Protein AF-A0A382VJ95-F1 (afdb_monomer_lite)

Foldseek 3Di:
DVVVVVVVVVVVVVVPPPPFDKDKDKDFFQADPVLVVVLCCCCVPPVVLLVVLCVVVLLWVDKDKDADPPPDPPDNGGIMMMIIGGDPVSVPDDPVNSVVSSVVRDPPVVCVCSVVSVCNRRPD

Structure (mmCIF, N/CA/C/O backbone):
data_AF-A0A382VJ95-F1
#
_entry.id   AF-A0A382VJ95-F1
#
loop_
_atom_site.group_PDB
_atom_site.id
_atom_site.type_symbol
_atom_site.label_atom_id
_atom_site.label_alt_id
_atom_site.label_comp_id
_atom_site.label_asym_id
_atom_site.label_entity_id
_atom_site.label_seq_id
_atom_site.pdbx_PDB_ins_code
_atom_site.Cartn_x
_atom_site.Cartn_y
_atom_site.Cartn_z
_atom_site.occupancy
_atom_site.B_iso_or_equiv
_atom_site.auth_seq_id
_atom_site.auth_comp_id
_atom_site.auth_asym_id
_atom_site.auth_atom_id
_atom_site.pdbx_PDB_model_num
ATOM 1 N N . MET A 1 1 ? -48.681 -18.853 25.154 1.00 56.62 1 MET A N 1
ATOM 2 C CA . MET A 1 1 ? -47.253 -18.577 25.443 1.00 56.62 1 MET A CA 1
ATOM 3 C C . MET A 1 1 ? -46.330 -18.875 24.261 1.00 56.62 1 MET A C 1
ATOM 5 O O . MET A 1 1 ? -45.426 -18.084 24.036 1.00 56.62 1 MET A O 1
ATOM 9 N N . LEU A 1 2 ? -46.587 -19.918 23.458 1.00 57.09 2 LEU A N 1
ATOM 10 C CA . LEU A 1 2 ? -45.792 -20.251 22.262 1.00 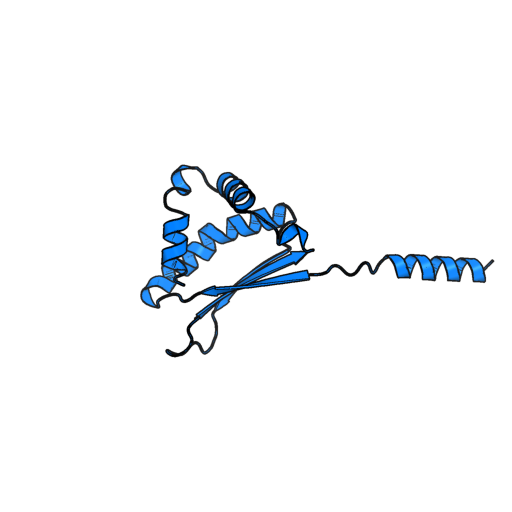57.09 2 LEU A CA 1
ATOM 11 C C . LEU A 1 2 ? -45.759 -19.131 21.193 1.00 57.09 2 LEU A C 1
ATOM 13 O O . LEU A 1 2 ? -44.695 -18.826 20.666 1.00 57.09 2 LEU A O 1
ATOM 17 N N . ASN A 1 3 ? -46.886 -18.449 20.942 1.00 58.31 3 ASN A N 1
ATOM 18 C CA . ASN A 1 3 ? -46.949 -17.356 19.957 1.00 58.31 3 ASN A CA 1
ATOM 19 C C . ASN A 1 3 ? -46.076 -16.144 20.315 1.00 58.31 3 ASN A C 1
ATOM 21 O O . ASN A 1 3 ? -45.496 -15.535 19.423 1.00 58.31 3 ASN A O 1
ATOM 25 N N . ASN A 1 4 ? -45.937 -15.809 21.601 1.00 63.47 4 ASN A N 1
ATOM 26 C CA . ASN A 1 4 ? -45.125 -14.660 22.012 1.00 63.47 4 ASN A CA 1
ATOM 27 C C . ASN A 1 4 ? -43.623 -14.958 21.871 1.00 63.47 4 ASN A C 1
ATOM 29 O O . ASN A 1 4 ? -42.851 -14.055 21.570 1.00 63.47 4 ASN A O 1
ATOM 33 N N . LEU A 1 5 ? -43.216 -16.223 22.030 1.00 60.66 5 LEU A N 1
ATOM 34 C CA . LEU A 1 5 ? -41.825 -16.656 21.872 1.00 60.66 5 LEU A CA 1
ATOM 35 C C . LEU A 1 5 ? -41.368 -16.587 20.404 1.00 60.66 5 LEU A C 1
ATOM 37 O O . LEU A 1 5 ? -40.252 -16.159 20.123 1.00 60.66 5 LEU A O 1
ATOM 41 N N . ILE A 1 6 ? -42.251 -16.950 19.467 1.00 66.56 6 ILE A N 1
ATOM 42 C CA . ILE A 1 6 ? -41.980 -16.889 18.021 1.00 66.56 6 ILE A CA 1
ATOM 43 C C . ILE A 1 6 ? -41.803 -15.435 17.559 1.00 66.56 6 ILE A C 1
ATOM 45 O O . ILE A 1 6 ? -40.880 -15.140 16.805 1.00 66.56 6 ILE A O 1
ATOM 49 N N . VAL A 1 7 ? -42.633 -14.512 18.053 1.00 63.28 7 VAL A N 1
ATOM 50 C CA . VAL A 1 7 ? -42.534 -13.081 17.711 1.00 63.28 7 VAL A CA 1
ATOM 51 C C . VAL A 1 7 ? -41.219 -12.471 18.213 1.00 63.28 7 VAL A C 1
ATOM 53 O O . VAL A 1 7 ? -40.582 -11.711 17.487 1.00 63.28 7 VAL A O 1
ATOM 56 N N . VAL A 1 8 ? -40.762 -12.850 19.413 1.00 64.69 8 VAL A N 1
ATOM 57 C CA . VAL A 1 8 ? -39.469 -12.398 19.959 1.00 64.69 8 VAL A CA 1
ATOM 58 C C . VAL A 1 8 ? -38.290 -12.966 19.158 1.00 64.69 8 VAL A C 1
ATOM 60 O O . VAL A 1 8 ? -37.360 -12.228 18.847 1.00 64.6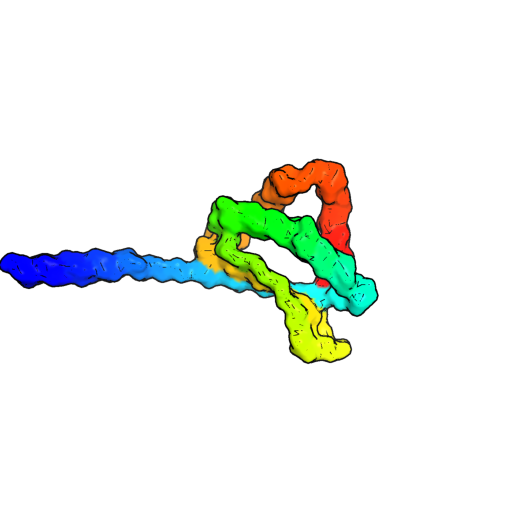9 8 VAL A O 1
ATOM 63 N N . LEU A 1 9 ? -38.342 -14.240 18.752 1.00 61.09 9 LEU A N 1
ATOM 64 C CA . LEU A 1 9 ? -37.301 -14.861 17.920 1.00 61.09 9 LEU A CA 1
ATOM 65 C C . LEU A 1 9 ? -37.174 -14.202 16.534 1.00 61.09 9 LEU A C 1
ATOM 67 O O . LEU A 1 9 ? -36.058 -13.977 16.070 1.00 61.09 9 LEU A O 1
ATOM 71 N N . ILE A 1 10 ? -38.293 -13.837 15.898 1.00 62.09 10 ILE A N 1
ATOM 72 C CA . ILE A 1 10 ? -38.300 -13.139 14.597 1.00 62.09 10 ILE A CA 1
ATOM 73 C C . ILE A 1 10 ? -37.750 -11.708 14.726 1.00 62.09 10 ILE A C 1
ATOM 75 O O . ILE A 1 10 ? -37.007 -11.245 13.856 1.00 62.09 10 ILE A O 1
ATOM 79 N N . ALA A 1 11 ? -38.066 -11.012 15.823 1.00 59.44 11 ALA A N 1
ATOM 80 C CA . ALA A 1 11 ? -37.558 -9.667 16.083 1.00 59.44 11 ALA A CA 1
ATOM 81 C C . ALA A 1 11 ? -36.036 -9.653 16.323 1.00 59.44 11 ALA A C 1
ATOM 83 O O . ALA A 1 11 ? -35.344 -8.810 15.758 1.00 59.44 11 ALA A O 1
ATOM 84 N N . VAL A 1 12 ? -35.495 -10.614 17.082 1.00 59.56 12 VAL A N 1
ATOM 85 C CA . VAL A 1 12 ? -34.042 -10.719 17.332 1.00 59.56 12 VAL A CA 1
ATOM 86 C C . VAL A 1 12 ? -33.272 -11.054 16.049 1.00 59.56 12 VAL A C 1
ATOM 88 O O . VAL A 1 12 ? -32.223 -10.466 15.804 1.00 59.56 12 VAL A O 1
ATOM 91 N N . PHE A 1 13 ? -33.819 -11.910 15.177 1.00 56.88 13 PHE A N 1
ATOM 92 C CA . PHE A 1 13 ? -33.203 -12.212 13.877 1.00 56.88 13 PHE A CA 1
ATOM 93 C C . PHE A 1 13 ? -33.172 -11.011 12.920 1.00 56.88 13 PHE A C 1
ATOM 95 O O . PHE A 1 13 ? -32.263 -10.898 12.100 1.00 56.88 13 PHE A O 1
ATOM 102 N N . SER A 1 14 ? -34.147 -10.106 13.028 1.00 55.28 14 SER A N 1
ATOM 103 C CA . SER A 1 14 ? -34.267 -8.942 12.142 1.00 55.28 14 SER A CA 1
ATOM 104 C C . SER A 1 14 ? -33.294 -7.808 12.503 1.00 55.28 14 SER A C 1
ATOM 106 O O . SER A 1 14 ? -32.945 -7.012 11.636 1.00 55.28 14 SER A O 1
ATOM 108 N N . PHE A 1 15 ? -32.802 -7.749 13.748 1.00 54.69 15 PHE A N 1
ATOM 109 C CA . PHE A 1 15 ? -31.801 -6.761 14.178 1.00 54.69 15 PHE A CA 1
ATOM 110 C C . PHE A 1 15 ? -30.357 -7.126 13.797 1.00 54.69 15 PHE A C 1
ATOM 112 O O . PHE A 1 15 ? -29.497 -6.249 13.773 1.00 54.69 15 PHE A O 1
ATOM 119 N N . SER A 1 16 ? -30.068 -8.391 13.473 1.00 54.59 16 SER A N 1
ATOM 120 C CA . SER A 1 16 ? -28.698 -8.845 13.177 1.00 54.59 16 SER A CA 1
ATOM 121 C C . SER A 1 16 ? -28.232 -8.600 11.737 1.00 54.59 16 SER A C 1
ATOM 123 O O . SER A 1 16 ? -27.076 -8.869 11.431 1.00 54.59 16 SER A O 1
ATOM 125 N N . PHE A 1 17 ? -29.078 -8.046 10.864 1.00 54.34 17 PHE A N 1
ATOM 126 C CA . PHE A 1 17 ? -28.683 -7.620 9.517 1.00 54.34 17 PHE A CA 1
ATOM 127 C C . PHE A 1 17 ? -28.596 -6.093 9.416 1.00 54.34 17 PHE A C 1
ATOM 129 O O . PHE A 1 17 ? -29.158 -5.481 8.508 1.00 54.34 17 PHE A O 1
ATOM 136 N N . ALA A 1 18 ? -27.863 -5.456 10.330 1.00 56.62 18 ALA A N 1
ATOM 137 C CA . ALA A 1 18 ? -27.235 -4.189 9.981 1.00 56.62 18 ALA A CA 1
ATOM 138 C C . ALA A 1 18 ? -26.231 -4.503 8.860 1.00 56.62 18 ALA A C 1
ATOM 140 O O . ALA A 1 18 ? -25.183 -5.092 9.107 1.00 56.62 18 ALA A O 1
ATOM 141 N N . GLN A 1 19 ? -26.608 -4.238 7.607 1.00 59.75 19 GLN A N 1
ATOM 142 C CA . GLN A 1 19 ? -25.758 -4.490 6.445 1.00 59.75 19 GLN A CA 1
ATOM 143 C C . GLN A 1 19 ? -24.460 -3.685 6.598 1.00 59.75 19 GLN A C 1
ATOM 145 O O . GLN A 1 19 ? -24.468 -2.473 6.377 1.00 59.75 19 GLN A O 1
ATOM 150 N N . SER A 1 20 ? -23.361 -4.348 6.974 1.00 63.03 20 SER A N 1
ATOM 151 C CA . SER A 1 20 ? -22.015 -3.796 6.793 1.00 63.03 20 SER A CA 1
ATOM 152 C C . SER A 1 20 ? -21.880 -3.418 5.317 1.00 63.03 20 SER A C 1
ATOM 154 O O . SER A 1 20 ? -22.170 -4.216 4.418 1.00 63.03 20 SER A O 1
ATOM 156 N N . ARG A 1 21 ? -21.552 -2.149 5.067 1.00 72.94 21 ARG A N 1
ATOM 157 C CA . ARG A 1 21 ? -21.336 -1.622 3.722 1.00 72.94 21 ARG A CA 1
ATOM 158 C C . ARG A 1 21 ? -19.838 -1.610 3.486 1.00 72.94 21 ARG A C 1
ATOM 160 O O . ARG A 1 21 ? -19.141 -0.742 4.004 1.00 72.94 21 ARG A O 1
ATOM 167 N N . ALA A 1 22 ? -19.374 -2.566 2.692 1.00 83.25 22 ALA A N 1
ATOM 168 C CA . ALA A 1 22 ? -18.002 -2.575 2.222 1.00 83.25 22 ALA A CA 1
ATOM 169 C C . ALA A 1 22 ? -17.811 -1.490 1.153 1.00 83.25 22 ALA A C 1
ATOM 171 O O . ALA A 1 22 ? -18.542 -1.449 0.159 1.00 83.25 22 ALA A O 1
ATOM 172 N N . PHE A 1 23 ? -16.814 -0.637 1.350 1.00 88.88 23 PHE A N 1
ATOM 173 C CA . PHE A 1 23 ? -16.328 0.308 0.351 1.00 88.88 23 PHE A CA 1
ATOM 174 C C . PHE A 1 23 ? -15.043 -0.241 -0.245 1.00 88.88 23 PHE A C 1
ATOM 176 O O . PHE A 1 23 ? -14.185 -0.737 0.478 1.00 88.88 23 PHE A O 1
ATOM 183 N N . VAL A 1 24 ? -14.923 -0.181 -1.569 1.00 91.00 24 VAL A N 1
ATOM 184 C CA . VAL A 1 24 ? -13.761 -0.713 -2.282 1.00 91.00 24 VAL A CA 1
ATOM 185 C C . VAL A 1 24 ? -13.165 0.390 -3.135 1.00 91.00 24 VAL A C 1
ATOM 187 O O . VAL A 1 24 ? -13.871 0.975 -3.960 1.00 91.00 24 VAL A O 1
ATOM 190 N N . THR A 1 25 ? -11.878 0.663 -2.946 1.00 90.62 25 THR A N 1
ATOM 191 C CA . THR A 1 25 ? -11.114 1.584 -3.790 1.00 90.62 25 THR A CA 1
ATOM 192 C C . THR A 1 25 ? -10.193 0.800 -4.713 1.00 90.62 25 THR A C 1
ATOM 194 O O . THR A 1 25 ? -9.671 -0.260 -4.358 1.00 90.62 25 THR A O 1
ATOM 197 N N . PHE A 1 26 ? -10.030 1.322 -5.927 1.00 91.12 26 PHE A N 1
ATOM 198 C CA . PHE A 1 26 ? -9.155 0.768 -6.951 1.00 91.12 26 PHE A CA 1
ATOM 199 C C . PHE A 1 26 ? -8.169 1.850 -7.369 1.00 91.12 26 PHE A C 1
ATOM 201 O O . PHE A 1 26 ? -8.576 2.815 -8.019 1.00 91.12 26 PHE A O 1
ATOM 208 N N . ASP A 1 27 ? -6.892 1.670 -7.042 1.00 89.69 27 ASP A N 1
ATOM 209 C CA . ASP A 1 27 ? -5.845 2.591 -7.482 1.00 89.69 27 ASP A CA 1
ATOM 210 C C . ASP A 1 27 ? -5.078 1.960 -8.636 1.00 89.69 27 ASP A C 1
ATOM 212 O O . ASP A 1 27 ? -4.428 0.922 -8.495 1.00 89.69 27 ASP A O 1
ATOM 216 N N . TYR A 1 28 ? -5.187 2.586 -9.803 1.00 89.50 28 TYR A N 1
ATOM 217 C CA . TYR A 1 28 ? -4.548 2.129 -11.029 1.00 89.50 28 TYR A CA 1
ATOM 218 C C . TYR A 1 28 ? -3.179 2.780 -11.196 1.00 89.50 28 TYR A C 1
ATOM 220 O O . TYR A 1 28 ? -3.013 3.975 -10.957 1.00 89.50 28 TYR A O 1
ATOM 228 N N . MET A 1 29 ? -2.203 1.989 -11.638 1.00 89.12 29 MET A N 1
ATOM 229 C CA . MET A 1 29 ? -0.810 2.417 -11.774 1.00 89.12 29 MET A CA 1
ATOM 230 C C . MET A 1 29 ? -0.258 2.043 -13.150 1.00 89.12 29 MET A C 1
ATOM 232 O O . MET A 1 29 ? -0.640 1.015 -13.727 1.00 89.12 29 MET A O 1
ATOM 236 N N . ASN A 1 30 ? 0.651 2.875 -13.666 1.00 88.25 30 ASN A N 1
ATOM 237 C CA . ASN A 1 30 ? 1.335 2.658 -14.938 1.00 88.25 30 ASN A CA 1
ATOM 238 C C . ASN A 1 30 ? 2.842 2.480 -14.730 1.00 88.25 30 ASN A C 1
ATOM 240 O O . ASN A 1 30 ? 3.657 3.391 -14.882 1.00 88.25 30 ASN A O 1
ATOM 244 N N . VAL A 1 31 ? 3.230 1.261 -14.379 1.00 87.38 31 VAL A N 1
ATOM 245 C CA . VAL A 1 31 ? 4.611 0.943 -14.025 1.00 87.38 31 VAL A CA 1
ATOM 246 C C . VAL A 1 31 ? 5.425 0.687 -15.290 1.00 87.38 31 VAL A C 1
ATOM 248 O O . VAL A 1 31 ? 5.151 -0.242 -16.050 1.00 87.38 31 VAL A O 1
ATOM 251 N N . LYS A 1 32 ? 6.480 1.468 -15.525 1.00 85.38 32 LYS A N 1
ATOM 252 C CA . LYS A 1 32 ? 7.374 1.235 -16.671 1.00 85.38 32 LYS A CA 1
ATOM 253 C C . LYS A 1 32 ? 7.998 -0.169 -16.582 1.00 85.38 32 LYS A C 1
ATOM 255 O O . LYS A 1 32 ? 8.439 -0.547 -15.498 1.00 85.38 32 LYS A O 1
ATOM 260 N N . PRO A 1 33 ? 8.141 -0.921 -17.694 1.00 83.81 33 PRO A N 1
ATOM 261 C CA . PRO A 1 33 ? 8.711 -2.274 -17.671 1.00 83.81 33 PRO A CA 1
ATOM 262 C C . PRO A 1 33 ? 10.079 -2.378 -16.980 1.00 83.81 33 PRO A C 1
ATOM 264 O O . PRO A 1 33 ? 10.337 -3.348 -16.274 1.00 83.81 33 PRO A O 1
ATOM 267 N N . ALA A 1 34 ? 10.930 -1.358 -17.133 1.00 85.25 34 ALA A N 1
ATOM 268 C CA . ALA A 1 34 ? 12.242 -1.290 -16.485 1.00 85.25 34 ALA A CA 1
ATOM 269 C C . ALA A 1 34 ? 12.168 -1.186 -14.947 1.00 85.25 34 ALA A C 1
ATOM 271 O O . ALA A 1 34 ? 13.100 -1.604 -14.267 1.00 85.25 34 ALA A O 1
ATOM 272 N N . ASN A 1 35 ? 11.053 -0.687 -14.404 1.00 86.88 35 ASN A N 1
ATOM 273 C CA . ASN A 1 35 ? 10.888 -0.365 -12.985 1.00 86.88 35 ASN A CA 1
ATOM 274 C C . ASN A 1 35 ? 10.013 -1.387 -12.241 1.00 86.88 35 ASN A C 1
ATOM 276 O O . ASN A 1 35 ? 9.799 -1.248 -11.041 1.00 86.88 35 ASN A O 1
ATOM 280 N N . VAL A 1 36 ? 9.519 -2.438 -12.910 1.00 88.06 36 VAL A N 1
ATOM 281 C CA . VAL A 1 36 ? 8.621 -3.439 -12.299 1.00 88.06 36 VAL A CA 1
ATOM 282 C C . VAL A 1 36 ? 9.227 -4.076 -11.047 1.00 88.06 36 VAL A C 1
ATOM 284 O O . VAL A 1 36 ? 8.532 -4.257 -10.050 1.00 88.06 36 VAL A O 1
ATOM 287 N N . GLY A 1 37 ? 10.522 -4.403 -11.071 1.00 89.56 37 GLY A N 1
ATOM 288 C CA . GLY A 1 37 ? 11.199 -4.995 -9.914 1.00 89.56 37 GLY A CA 1
ATOM 289 C C . GLY A 1 37 ? 11.242 -4.054 -8.708 1.00 89.56 37 GLY A C 1
ATOM 290 O O . GLY A 1 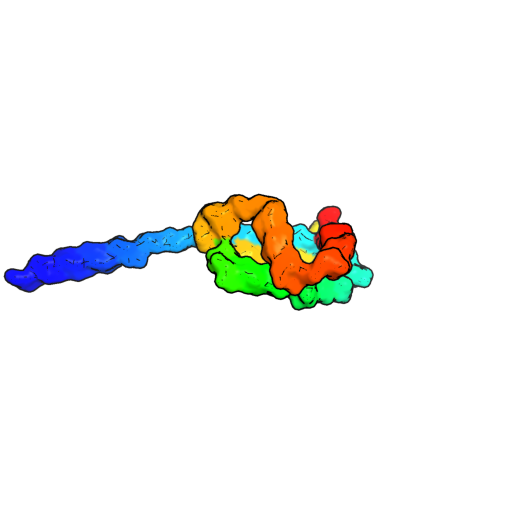37 ? 10.980 -4.480 -7.584 1.00 89.56 37 GLY A O 1
ATOM 291 N N . GLU A 1 38 ? 11.525 -2.773 -8.945 1.00 89.81 38 GLU A N 1
ATOM 292 C CA . GLU A 1 38 ? 11.537 -1.741 -7.908 1.00 89.81 38 GLU A CA 1
ATOM 293 C C . GLU A 1 38 ? 10.135 -1.500 -7.351 1.00 89.81 38 GLU A C 1
ATOM 295 O O . GLU A 1 38 ? 9.949 -1.512 -6.137 1.00 89.81 38 GLU A O 1
ATOM 300 N N . TYR A 1 39 ? 9.141 -1.391 -8.232 1.00 90.31 39 TYR A N 1
ATOM 301 C CA . TYR A 1 39 ? 7.742 -1.234 -7.864 1.00 90.31 39 TYR A CA 1
ATOM 302 C C . TYR A 1 39 ? 7.240 -2.381 -6.977 1.00 90.31 39 TYR A C 1
ATOM 304 O O . TYR A 1 39 ? 6.727 -2.144 -5.887 1.00 90.31 39 TYR A O 1
ATOM 312 N N . LEU A 1 40 ? 7.445 -3.640 -7.381 1.00 92.44 40 LEU A N 1
ATOM 313 C CA . LEU A 1 40 ? 7.012 -4.790 -6.579 1.00 92.44 40 LEU A CA 1
ATOM 314 C C . LEU A 1 40 ? 7.750 -4.876 -5.237 1.00 92.44 40 LEU A C 1
ATOM 316 O O . LEU A 1 40 ? 7.172 -5.303 -4.236 1.00 92.44 40 LEU A O 1
ATOM 320 N N . ASN A 1 41 ? 9.021 -4.470 -5.198 1.00 91.56 41 ASN A N 1
ATOM 321 C CA . AS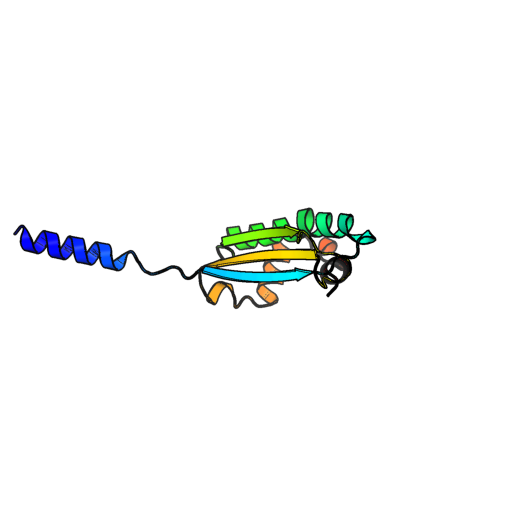N A 1 41 ? 9.790 -4.399 -3.961 1.00 91.56 41 ASN A CA 1
ATOM 322 C C . ASN A 1 41 ? 9.259 -3.293 -3.035 1.00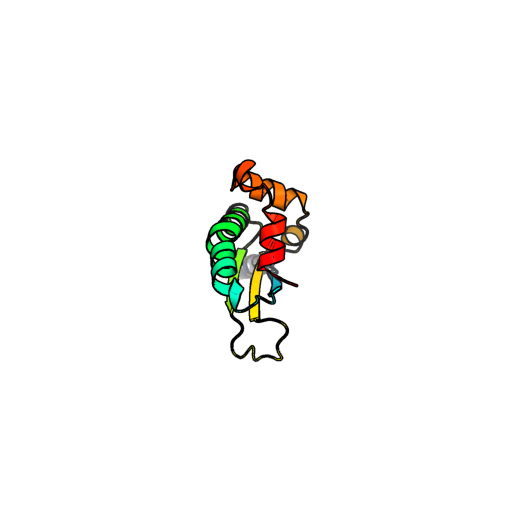 91.56 41 ASN A C 1
ATOM 324 O O . ASN A 1 41 ? 9.131 -3.526 -1.834 1.00 91.56 41 ASN A O 1
ATOM 328 N N . LEU A 1 42 ? 8.906 -2.129 -3.586 1.00 90.88 42 LEU A N 1
ATOM 329 C CA . LEU A 1 42 ? 8.277 -1.031 -2.859 1.00 90.88 42 LEU A CA 1
ATOM 330 C C . LEU A 1 42 ? 6.919 -1.468 -2.290 1.00 90.88 42 LEU A C 1
ATOM 332 O O . LEU A 1 42 ? 6.712 -1.403 -1.081 1.00 90.88 42 LEU A O 1
ATOM 336 N N . GLU A 1 43 ? 6.014 -1.986 -3.120 1.00 92.19 43 GLU A N 1
ATOM 337 C CA . GLU A 1 43 ? 4.694 -2.432 -2.660 1.00 92.19 43 GLU A CA 1
ATOM 338 C C . GLU A 1 43 ? 4.804 -3.557 -1.617 1.00 92.19 43 GLU A C 1
ATOM 340 O O . GLU A 1 43 ? 4.111 -3.565 -0.599 1.00 92.19 43 GLU A O 1
ATOM 345 N N . GLY A 1 44 ? 5.730 -4.496 -1.827 1.00 91.75 44 GLY A N 1
ATOM 346 C CA . GLY A 1 44 ? 5.906 -5.658 -0.961 1.00 91.75 44 GLY A CA 1
ATOM 347 C C . GLY A 1 44 ? 6.606 -5.378 0.371 1.00 91.75 44 GLY A C 1
ATOM 348 O O . GLY A 1 44 ? 6.242 -5.993 1.375 1.00 91.75 44 GLY A O 1
ATOM 349 N N . LYS A 1 45 ? 7.617 -4.501 0.399 1.00 90.12 45 LYS A N 1
ATOM 350 C CA . LYS A 1 45 ? 8.432 -4.242 1.603 1.00 90.12 45 LYS A CA 1
ATOM 351 C C . LYS A 1 45 ? 8.101 -2.938 2.309 1.00 90.12 45 LYS A C 1
ATOM 353 O O . LYS A 1 45 ? 8.390 -2.839 3.498 1.00 90.12 45 LYS A O 1
ATOM 358 N N . VAL A 1 46 ? 7.538 -1.968 1.591 1.00 89.69 46 VAL A N 1
ATOM 359 C CA . VAL A 1 46 ? 7.280 -0.620 2.105 1.00 89.69 46 VAL A CA 1
ATOM 360 C C . VAL A 1 46 ? 5.790 -0.398 2.355 1.00 89.69 46 VAL A C 1
ATOM 362 O O . VAL A 1 46 ? 5.391 -0.067 3.466 1.00 89.69 46 VAL A O 1
ATOM 365 N N . TRP A 1 47 ? 4.935 -0.646 1.364 1.00 91.31 47 TRP A N 1
ATOM 366 C CA . TRP A 1 47 ? 3.497 -0.384 1.518 1.00 91.31 47 TRP A CA 1
ATOM 367 C C . TRP A 1 47 ? 2.746 -1.492 2.249 1.00 91.31 47 TRP A C 1
ATOM 369 O O . TRP A 1 47 ? 1.880 -1.209 3.074 1.00 91.31 47 TRP A O 1
ATOM 379 N N . LYS A 1 48 ? 3.100 -2.761 2.029 1.00 93.31 48 LYS A N 1
ATOM 380 C CA . LYS A 1 48 ? 2.434 -3.881 2.707 1.00 93.31 48 LYS A CA 1
ATOM 381 C C . LYS A 1 48 ? 2.452 -3.776 4.246 1.00 93.31 48 LYS A C 1
ATOM 383 O O . LYS A 1 48 ? 1.411 -4.047 4.846 1.00 93.31 48 LYS A O 1
ATOM 388 N N . PRO A 1 49 ? 3.559 -3.399 4.922 1.00 93.19 49 PRO A N 1
ATOM 389 C CA . PRO A 1 49 ? 3.545 -3.176 6.371 1.00 93.19 49 PRO A CA 1
ATOM 390 C C . PRO A 1 49 ? 2.637 -2.020 6.808 1.00 93.19 49 PRO A C 1
ATOM 392 O O . PRO A 1 49 ? 1.966 -2.143 7.830 1.00 93.19 49 PRO A O 1
ATOM 395 N N . VAL A 1 50 ? 2.561 -0.946 6.016 1.00 92.12 50 VAL A N 1
ATOM 396 C CA . VAL A 1 50 ? 1.664 0.195 6.261 1.00 92.12 50 VAL A CA 1
ATOM 397 C C . VAL A 1 50 ? 0.202 -0.252 6.214 1.00 92.12 50 VAL A C 1
ATOM 399 O O . VAL A 1 50 ? -0.518 -0.062 7.191 1.00 92.12 50 VAL A O 1
ATOM 402 N N . HIS A 1 51 ? -0.219 -0.940 5.148 1.00 94.06 51 HIS A N 1
ATOM 403 C CA . HIS A 1 51 ? -1.580 -1.488 5.031 1.00 94.06 51 HIS A CA 1
ATOM 404 C C . HIS A 1 51 ? -1.906 -2.497 6.140 1.00 94.06 51 HIS A C 1
ATOM 406 O O . HIS A 1 51 ? -3.010 -2.511 6.680 1.00 94.06 51 HIS A O 1
ATOM 412 N N . LYS A 1 52 ? -0.924 -3.296 6.573 1.00 94.44 52 LYS A N 1
ATOM 413 C CA . LYS A 1 52 ? -1.108 -4.189 7.723 1.00 94.44 52 LYS A CA 1
ATOM 414 C C . LYS A 1 52 ? -1.407 -3.418 9.013 1.00 94.44 52 LYS A C 1
ATOM 416 O O . LYS A 1 52 ? -2.200 -3.884 9.823 1.00 94.44 52 LYS A O 1
ATOM 421 N N . GLU A 1 53 ? -0.804 -2.251 9.214 1.00 93.75 53 GLU A N 1
ATOM 422 C CA . GLU A 1 53 ? -1.112 -1.414 10.375 1.00 93.75 53 GLU A CA 1
ATOM 423 C C . GLU A 1 53 ? -2.488 -0.741 10.262 1.00 93.75 53 GLU A C 1
ATOM 425 O O . GLU A 1 53 ? -3.205 -0.677 11.261 1.00 93.75 53 GLU A O 1
ATOM 430 N N . PHE A 1 54 ? -2.915 -0.335 9.061 1.00 91.25 54 PHE A N 1
ATOM 431 C CA . PHE A 1 54 ? -4.305 0.081 8.822 1.00 91.25 54 PHE A CA 1
ATOM 432 C C . PHE A 1 54 ? -5.305 -1.026 9.197 1.00 91.25 54 PHE A C 1
ATOM 434 O O . PHE A 1 54 ? -6.318 -0.748 9.843 1.00 91.25 54 PHE A O 1
ATOM 441 N N . GLN A 1 55 ? -4.989 -2.280 8.863 1.00 93.19 55 GLN A N 1
ATOM 442 C CA . GLN A 1 55 ? -5.796 -3.449 9.225 1.00 93.19 55 GLN A CA 1
ATOM 443 C C . GLN A 1 55 ? -5.795 -3.722 10.730 1.00 93.19 55 GLN A C 1
ATOM 445 O O . GLN A 1 55 ? -6.850 -3.960 11.316 1.00 93.19 55 GLN A O 1
ATOM 450 N N . ASN A 1 56 ? -4.639 -3.618 11.393 1.00 93.12 56 ASN A N 1
ATOM 451 C CA . ASN A 1 56 ? -4.545 -3.767 12.849 1.00 93.12 56 ASN A CA 1
ATOM 452 C C . ASN A 1 56 ? -5.408 -2.741 13.602 1.00 93.12 56 ASN A C 1
ATOM 454 O O . ASN A 1 56 ? -5.883 -3.024 14.701 1.00 93.12 56 ASN A O 1
ATOM 458 N N . ARG A 1 57 ? -5.595 -1.549 13.024 1.00 89.62 57 ARG A N 1
ATOM 459 C CA . ARG A 1 57 ? -6.416 -0.464 13.578 1.00 89.62 57 ARG A CA 1
ATOM 460 C C . ARG A 1 57 ? -7.898 -0.564 13.202 1.00 89.62 57 ARG A C 1
ATOM 462 O O . ARG A 1 57 ? -8.678 0.269 13.648 1.00 89.62 57 ARG A O 1
ATOM 469 N N . GLY A 1 58 ? -8.288 -1.558 12.400 1.00 88.88 58 GLY A N 1
ATOM 470 C CA . GLY A 1 58 ? -9.665 -1.744 11.936 1.00 88.88 58 GLY A CA 1
ATOM 471 C C . GLY A 1 58 ? -10.128 -0.718 10.899 1.00 88.88 58 GLY A C 1
ATOM 472 O O . GLY A 1 58 ? -11.320 -0.639 10.625 1.00 88.88 58 GLY A O 1
ATOM 473 N N . ILE A 1 59 ? -9.206 0.064 10.328 1.00 89.12 59 ILE A N 1
ATOM 474 C CA . ILE A 1 59 ? -9.522 1.072 9.310 1.00 89.12 59 ILE A CA 1
ATOM 475 C C . ILE A 1 59 ? -9.725 0.372 7.965 1.00 89.12 59 ILE A C 1
ATOM 477 O O . ILE A 1 59 ? -10.742 0.552 7.305 1.00 89.12 59 ILE A O 1
ATOM 481 N N . GLU A 1 60 ? -8.770 -0.471 7.575 1.00 91.62 60 GLU A N 1
ATOM 482 C CA . GLU A 1 60 ? -8.818 -1.241 6.334 1.00 91.62 60 GLU A CA 1
ATOM 483 C C . GLU A 1 60 ? -9.144 -2.707 6.638 1.00 91.62 60 GLU A C 1
ATOM 485 O O . GLU A 1 60 ? -8.541 -3.326 7.506 1.00 91.62 60 GLU A O 1
ATOM 490 N N . VAL A 1 61 ? -1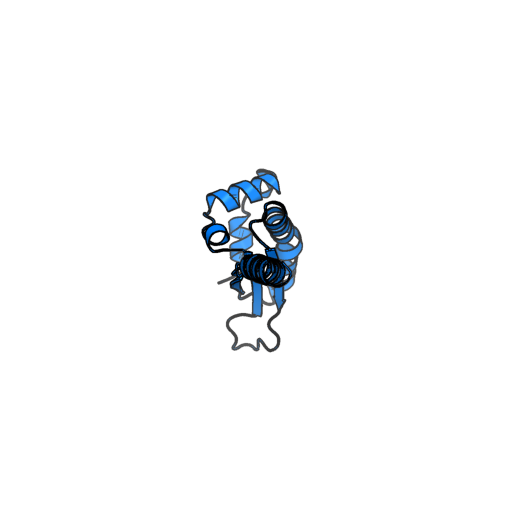0.085 -3.292 5.907 1.00 92.62 61 VAL A N 1
ATOM 491 C CA . VAL A 1 61 ? -10.428 -4.716 6.007 1.00 92.62 61 VAL A CA 1
ATOM 492 C C . VAL A 1 61 ? -9.393 -5.565 5.276 1.00 92.62 61 VAL A C 1
ATOM 494 O O . VAL A 1 61 ? -8.971 -6.611 5.767 1.00 92.62 61 VAL A O 1
ATOM 497 N N . SER A 1 62 ? -8.986 -5.132 4.083 1.00 93.69 62 SER A N 1
ATOM 498 C CA . SER A 1 62 ? -7.975 -5.831 3.294 1.00 93.69 62 SER A CA 1
ATOM 499 C C . SER A 1 62 ? -7.348 -4.935 2.238 1.00 93.69 62 SER A C 1
ATOM 501 O O . SER A 1 62 ? -8.039 -4.099 1.661 1.00 93.69 62 SER A O 1
ATOM 503 N N . TRP A 1 63 ? -6.095 -5.229 1.898 1.00 96.12 63 TRP A N 1
ATOM 504 C CA . TRP A 1 63 ? -5.390 -4.662 0.753 1.00 96.12 63 TRP A CA 1
ATOM 505 C C . TRP A 1 63 ? -4.773 -5.756 -0.111 1.00 96.12 63 TRP A C 1
ATOM 507 O O . TRP A 1 63 ? -4.272 -6.767 0.395 1.00 96.12 63 TRP A O 1
ATOM 517 N N . SER A 1 64 ? -4.814 -5.580 -1.428 1.00 95.56 64 SER A N 1
ATOM 518 C CA . SER A 1 64 ? -4.255 -6.526 -2.394 1.00 95.56 64 SER A CA 1
ATOM 519 C C . SER A 1 64 ? -3.690 -5.820 -3.618 1.00 95.56 64 SER A C 1
ATOM 521 O O . SER A 1 64 ? -4.268 -4.853 -4.101 1.00 95.56 64 SER A O 1
ATOM 523 N N . LEU A 1 65 ? -2.597 -6.358 -4.160 1.00 95.06 65 LEU A N 1
ATOM 524 C CA . LEU A 1 65 ? -1.969 -5.898 -5.396 1.00 95.06 65 LEU A CA 1
ATOM 525 C C . LEU A 1 65 ? -2.187 -6.921 -6.514 1.00 95.06 65 LEU A C 1
ATOM 527 O O . LEU A 1 65 ? -1.854 -8.098 -6.354 1.00 95.06 65 LEU A O 1
ATOM 531 N N . TYR A 1 66 ? -2.669 -6.460 -7.667 1.00 92.81 66 TYR A N 1
ATOM 532 C CA . TYR A 1 66 ? -2.884 -7.281 -8.855 1.00 92.81 66 TYR A CA 1
ATOM 533 C C . TYR A 1 66 ? -2.153 -6.718 -10.074 1.00 92.81 66 TYR A C 1
ATOM 535 O O . TYR A 1 66 ? -2.100 -5.511 -10.296 1.00 92.81 66 TYR A O 1
ATOM 543 N N . MET A 1 67 ? -1.630 -7.622 -10.904 1.00 89.94 67 MET A N 1
ATOM 544 C CA . MET A 1 67 ? -1.162 -7.307 -12.254 1.00 89.94 67 MET A CA 1
ATOM 545 C C . MET A 1 67 ? -2.329 -7.442 -13.235 1.00 89.94 67 MET A C 1
ATOM 547 O O . MET A 1 67 ? -3.008 -8.474 -13.260 1.00 89.94 67 MET A O 1
ATOM 551 N N . VAL A 1 68 ? -2.524 -6.440 -14.087 1.00 87.38 68 VAL A N 1
ATOM 552 C CA . VAL A 1 68 ? -3.553 -6.463 -15.130 1.00 87.38 68 VAL A CA 1
ATOM 553 C C . VAL A 1 68 ? -3.085 -7.360 -16.276 1.00 87.38 68 VAL A C 1
ATOM 555 O O . VAL A 1 68 ? -2.158 -7.043 -17.019 1.00 87.38 68 VAL A O 1
ATOM 558 N N . ARG A 1 69 ? -3.727 -8.521 -16.437 1.00 78.38 69 ARG A N 1
ATOM 559 C CA . ARG A 1 69 ? -3.456 -9.427 -17.563 1.00 78.38 69 ARG A CA 1
ATOM 560 C C . ARG A 1 69 ? -3.962 -8.796 -18.861 1.00 78.38 69 ARG A C 1
ATOM 562 O O . ARG A 1 69 ? -5.061 -8.257 -18.902 1.00 78.38 69 ARG A O 1
ATOM 569 N N . GLY A 1 70 ? -3.175 -8.895 -19.930 1.00 71.50 70 GLY A N 1
ATOM 570 C CA . GLY A 1 70 ? -3.549 -8.322 -21.226 1.00 71.50 70 GLY A CA 1
ATOM 571 C C . GLY A 1 70 ? -3.343 -6.810 -21.324 1.00 71.50 70 GLY A C 1
ATOM 572 O O . GLY A 1 70 ? -3.850 -6.201 -22.262 1.00 71.50 70 GLY A O 1
ATOM 573 N N . SER A 1 71 ? -2.575 -6.202 -20.408 1.00 60.59 71 SER A N 1
ATOM 574 C CA . SER A 1 71 ? -2.035 -4.855 -20.598 1.00 60.59 71 SER A CA 1
ATOM 575 C C . SER A 1 71 ? -1.024 -4.861 -21.756 1.00 60.59 71 SER A C 1
ATOM 577 O O . SER A 1 71 ? 0.188 -4.938 -21.559 1.00 60.59 71 SER A O 1
ATOM 579 N N . GLY A 1 72 ? -1.519 -4.878 -22.993 1.00 57.44 72 GLY A N 1
ATOM 580 C CA . GLY A 1 72 ? -0.701 -4.588 -24.167 1.00 57.44 72 GLY A CA 1
ATOM 581 C C . GLY A 1 72 ? -0.192 -3.143 -24.125 1.00 57.44 72 GLY A C 1
ATOM 582 O O . GLY A 1 72 ? -0.532 -2.375 -23.228 1.00 57.44 72 GLY A O 1
ATOM 583 N N . THR A 1 73 ? 0.566 -2.733 -25.140 1.00 57.50 73 THR A N 1
ATOM 584 C CA . THR A 1 73 ? 1.131 -1.372 -25.266 1.00 57.50 73 THR A CA 1
ATOM 585 C C . THR A 1 73 ? 0.097 -0.236 -25.326 1.00 57.50 73 THR A C 1
ATOM 587 O O . THR A 1 73 ? 0.488 0.926 -25.314 1.00 57.50 73 THR A O 1
ATOM 590 N N . GLN A 1 74 ? -1.202 -0.549 -25.399 1.00 56.19 74 GLN A N 1
ATOM 591 C CA . GLN A 1 74 ? -2.304 0.420 -25.430 1.00 56.19 74 GLN A CA 1
ATOM 592 C C . GLN A 1 74 ? -2.996 0.634 -24.077 1.00 56.19 74 GLN A C 1
ATOM 594 O O . GLN A 1 74 ? -3.734 1.604 -23.939 1.00 56.19 74 GLN A O 1
ATOM 599 N N . ASN A 1 75 ? -2.792 -0.238 -23.083 1.00 60.69 75 ASN A N 1
ATOM 600 C CA . ASN A 1 75 ? -3.408 -0.029 -21.774 1.00 60.69 75 ASN A CA 1
ATOM 601 C C . ASN A 1 75 ? -2.574 0.958 -20.964 1.00 60.69 75 ASN A C 1
ATOM 603 O O . ASN A 1 75 ? -1.393 0.730 -20.717 1.00 60.69 75 ASN A O 1
ATOM 607 N N . HIS A 1 76 ? -3.224 2.030 -20.516 1.00 73.62 76 HIS A N 1
ATOM 608 C CA . HIS A 1 76 ? -2.611 3.058 -19.679 1.00 73.62 76 HIS A CA 1
ATOM 609 C C . HIS A 1 76 ? -2.257 2.565 -18.270 1.00 73.62 76 HIS A C 1
ATOM 611 O O . HIS A 1 76 ? -1.560 3.277 -17.565 1.00 73.62 76 HIS A O 1
ATOM 617 N N . TYR A 1 77 ? -2.700 1.368 -17.866 1.00 85.44 77 TYR A N 1
ATOM 618 C CA . TYR A 1 77 ? -2.452 0.801 -16.541 1.00 85.44 77 TYR A CA 1
ATOM 619 C C . TYR A 1 77 ? -2.105 -0.685 -16.631 1.00 85.44 77 TYR A C 1
ATOM 621 O O . TYR A 1 77 ? -2.694 -1.433 -17.418 1.00 85.44 77 TYR A O 1
ATOM 629 N N . ASN A 1 78 ? -1.161 -1.120 -15.800 1.00 88.56 78 ASN A N 1
ATOM 630 C CA . ASN A 1 78 ? -0.683 -2.503 -15.747 1.00 88.56 78 ASN A CA 1
ATOM 631 C C . ASN A 1 78 ? -0.692 -3.111 -14.336 1.00 88.56 78 ASN A C 1
ATOM 633 O O . ASN A 1 78 ? -0.570 -4.332 -14.203 1.00 88.56 78 ASN A O 1
ATOM 637 N N . TYR A 1 79 ? -0.928 -2.298 -13.305 1.00 91.38 79 TYR A N 1
ATOM 638 C CA . TYR A 1 79 ? -1.158 -2.742 -11.934 1.00 91.38 79 TYR A CA 1
ATOM 639 C C . TYR A 1 79 ? -2.365 -2.036 -11.321 1.00 91.38 79 TYR A C 1
ATOM 641 O O . TYR A 1 79 ? -2.715 -0.920 -11.709 1.00 91.38 79 TYR A O 1
ATOM 649 N N . VAL A 1 80 ? -2.998 -2.713 -10.366 1.00 92.38 80 VAL A N 1
ATOM 650 C CA . VAL A 1 80 ? -4.084 -2.164 -9.555 1.00 92.38 80 VAL A CA 1
ATOM 651 C C . VAL A 1 80 ? -3.938 -2.621 -8.110 1.00 92.38 80 VAL A C 1
ATOM 653 O O . VAL A 1 80 ? -3.725 -3.812 -7.853 1.00 92.38 80 VAL A O 1
ATOM 656 N N . THR A 1 81 ? -4.065 -1.691 -7.169 1.00 94.06 81 THR A N 1
ATOM 657 C CA . THR A 1 81 ? -4.285 -2.019 -5.759 1.00 94.06 81 THR A CA 1
ATOM 658 C C . THR A 1 81 ? -5.767 -1.951 -5.438 1.00 94.06 81 THR A C 1
ATOM 660 O O . THR A 1 81 ? -6.487 -1.091 -5.942 1.00 94.06 81 THR A O 1
ATOM 663 N N . VAL A 1 82 ? -6.227 -2.893 -4.623 1.00 94.44 82 VAL A N 1
ATOM 664 C CA . VAL A 1 82 ? -7.614 -2.998 -4.176 1.00 94.44 82 VAL A CA 1
ATOM 665 C C . VAL A 1 82 ? -7.618 -2.912 -2.662 1.00 94.44 82 VAL A C 1
ATOM 667 O O . VAL A 1 82 ? -7.092 -3.817 -2.008 1.00 94.44 82 VAL A O 1
ATOM 670 N N . SER A 1 83 ? -8.223 -1.855 -2.128 1.00 93.56 83 SER A N 1
ATOM 671 C CA . SER A 1 83 ? -8.400 -1.656 -0.688 1.00 93.56 83 SER A CA 1
ATOM 672 C C . SER A 1 83 ? -9.878 -1.770 -0.339 1.00 93.56 83 SER A C 1
ATOM 674 O O . SER A 1 83 ? -10.734 -1.241 -1.048 1.00 93.56 83 SER A O 1
ATOM 676 N N . VAL A 1 84 ? -10.186 -2.485 0.738 1.00 92.75 84 VAL A N 1
ATOM 677 C CA . VAL A 1 84 ? -11.553 -2.711 1.221 1.00 92.75 84 VAL A CA 1
ATOM 678 C C . VAL A 1 84 ? -11.690 -2.088 2.601 1.00 92.75 84 VAL A C 1
ATOM 680 O O . VAL A 1 84 ? -10.859 -2.344 3.467 1.00 92.75 84 VAL A O 1
ATOM 683 N N . TYR A 1 85 ? -12.754 -1.325 2.816 1.00 90.69 85 TYR A N 1
ATOM 684 C CA . TYR A 1 85 ? -13.058 -0.605 4.051 1.00 90.69 85 TYR A CA 1
ATOM 685 C C . TYR A 1 85 ? -14.463 -0.967 4.539 1.00 90.69 85 TYR A C 1
ATOM 687 O O . TYR A 1 85 ? -15.358 -1.204 3.725 1.00 90.69 85 TYR A O 1
ATOM 695 N N . ASP A 1 86 ? -14.669 -1.001 5.855 1.00 85.81 86 ASP A N 1
ATOM 696 C CA . ASP A 1 86 ? -15.987 -1.219 6.462 1.00 85.81 86 ASP A CA 1
ATOM 697 C C . ASP A 1 86 ? -16.571 0.131 6.898 1.00 85.81 86 ASP A C 1
ATOM 699 O O . ASP A 1 86 ? -16.206 0.669 7.940 1.00 85.81 86 ASP A O 1
ATOM 703 N N . GLY A 1 87 ? -17.441 0.716 6.069 1.00 81.81 87 GLY A N 1
ATOM 704 C CA . GLY A 1 87 ? -18.025 2.040 6.316 1.00 81.81 87 GLY A CA 1
ATOM 705 C C . GLY A 1 87 ? -17.322 3.219 5.624 1.00 81.81 87 GLY A C 1
ATOM 706 O O . GLY A 1 87 ? -16.188 3.128 5.162 1.00 81.81 87 GLY A O 1
ATOM 707 N N . LEU A 1 88 ? -18.041 4.347 5.531 1.00 78.00 88 LEU A N 1
ATOM 708 C CA . LEU A 1 88 ? -17.545 5.592 4.921 1.00 78.00 88 LEU A CA 1
ATOM 709 C C . LEU A 1 88 ? -16.528 6.324 5.800 1.00 78.00 88 LEU A C 1
ATOM 711 O O . LEU A 1 88 ? -15.663 7.005 5.265 1.00 78.00 88 LEU A O 1
ATOM 715 N N . GLU A 1 89 ? -16.625 6.191 7.124 1.00 79.00 89 GLU A N 1
ATOM 716 C CA . GLU A 1 89 ? -15.693 6.839 8.059 1.00 79.00 89 GLU A CA 1
ATOM 717 C C . GLU A 1 89 ? -14.254 6.385 7.797 1.00 79.00 89 GLU A C 1
ATOM 719 O O . GLU A 1 89 ? -13.341 7.200 7.762 1.00 79.00 89 GLU A O 1
ATOM 724 N N . SER A 1 90 ? -14.074 5.100 7.486 1.00 77.44 90 SER A N 1
ATOM 725 C CA . SER A 1 90 ? -12.786 4.517 7.112 1.00 77.44 90 SER A CA 1
ATOM 726 C C . SER A 1 90 ? -12.274 4.947 5.734 1.00 77.44 90 SER A C 1
ATOM 728 O O . SER A 1 90 ? -11.126 4.650 5.410 1.00 77.44 90 SER A O 1
ATOM 730 N N . LEU A 1 91 ? -13.100 5.597 4.905 1.00 73.31 91 LEU A N 1
ATOM 731 C CA . LEU A 1 91 ? -12.697 6.145 3.606 1.00 73.31 91 LEU A CA 1
ATOM 732 C C . LEU A 1 91 ? -12.215 7.597 3.728 1.00 73.31 91 LEU A C 1
ATOM 734 O O . LEU A 1 91 ? -11.364 8.016 2.948 1.00 73.31 91 LEU A O 1
ATOM 738 N N . ASP A 1 92 ? -12.718 8.348 4.711 1.00 70.75 92 ASP A N 1
ATOM 739 C CA . ASP A 1 92 ? -12.430 9.778 4.914 1.00 70.75 92 ASP A CA 1
ATOM 740 C C . ASP A 1 92 ? -11.090 10.018 5.643 1.00 70.75 92 ASP A C 1
ATOM 742 O O . ASP A 1 92 ? -10.920 10.956 6.421 1.00 70.75 92 ASP A O 1
ATOM 746 N N . ASN A 1 93 ? -10.119 9.129 5.418 1.00 68.19 93 ASN A N 1
ATOM 747 C CA . ASN A 1 93 ? -8.803 9.206 6.037 1.00 68.19 93 ASN A CA 1
ATOM 748 C C . ASN A 1 93 ? -8.008 10.361 5.426 1.00 68.19 93 ASN A C 1
ATOM 750 O O . ASN A 1 93 ? -7.664 10.335 4.241 1.00 68.19 93 ASN A O 1
ATOM 754 N N . ASP A 1 94 ? -7.661 11.351 6.243 1.00 71.00 94 ASP A N 1
ATOM 755 C CA . ASP A 1 94 ? -6.817 12.454 5.805 1.00 71.00 94 ASP A CA 1
ATOM 756 C C . ASP A 1 94 ? -5.321 12.070 5.748 1.00 71.00 94 ASP A C 1
ATOM 758 O O . ASP A 1 94 ? -4.866 11.025 6.229 1.00 71.00 94 ASP A O 1
ATOM 762 N N . GLN A 1 95 ? -4.517 12.956 5.155 1.00 72.00 95 GLN A N 1
ATOM 763 C CA . GLN A 1 95 ? -3.065 12.792 5.048 1.00 72.00 95 GLN A CA 1
ATOM 764 C C . GLN A 1 95 ? -2.373 12.649 6.421 1.00 72.00 95 GLN A C 1
ATOM 766 O O . GLN A 1 95 ? -1.276 12.090 6.503 1.00 72.00 95 GLN A O 1
ATOM 771 N N . SER A 1 96 ? -2.979 13.151 7.503 1.00 79.38 96 SER A N 1
ATOM 772 C CA . SER A 1 96 ? -2.397 13.104 8.846 1.00 79.38 96 SER A CA 1
ATOM 773 C C . SER A 1 96 ? -2.411 11.686 9.417 1.00 79.38 96 SER A C 1
ATOM 775 O O . SER A 1 96 ? -1.391 11.248 9.953 1.00 79.38 96 SER A O 1
ATOM 777 N N . LEU A 1 97 ? -3.492 10.929 9.196 1.00 82.19 97 LEU A N 1
ATOM 778 C CA . LEU A 1 97 ? -3.596 9.530 9.614 1.00 82.19 97 LEU A CA 1
ATOM 779 C C . LEU A 1 97 ? -2.577 8.645 8.889 1.00 82.19 97 LEU A C 1
ATOM 781 O O . LEU A 1 97 ? -1.928 7.800 9.508 1.00 82.19 97 LEU A O 1
ATOM 785 N N . PHE A 1 98 ? -2.385 8.873 7.585 1.00 81.81 98 PHE A N 1
ATOM 786 C CA . PHE A 1 98 ? -1.333 8.198 6.822 1.00 81.81 98 PHE A CA 1
ATOM 787 C C . PHE A 1 98 ? 0.050 8.477 7.411 1.00 81.81 98 PHE A C 1
ATOM 789 O O . PHE A 1 98 ? 0.807 7.539 7.646 1.00 81.81 98 PHE A O 1
ATOM 796 N N . ASN A 1 99 ? 0.373 9.740 7.697 1.00 83.62 99 ASN A N 1
ATOM 797 C CA . ASN A 1 99 ? 1.665 10.112 8.276 1.00 83.62 99 ASN A CA 1
ATOM 798 C C . ASN A 1 99 ? 1.874 9.500 9.674 1.00 83.62 99 ASN A C 1
ATOM 800 O O . ASN A 1 99 ? 2.969 9.030 9.988 1.00 83.62 99 ASN A O 1
ATOM 804 N N . GLU A 1 100 ? 0.831 9.458 10.506 1.00 87.88 100 GLU A N 1
ATOM 805 C CA . GLU A 1 100 ? 0.876 8.824 11.826 1.00 87.88 100 GLU A CA 1
ATOM 806 C C . GLU A 1 100 ? 1.169 7.320 11.720 1.00 87.88 100 GLU A C 1
ATOM 808 O O . GLU A 1 100 ? 2.065 6.804 12.386 1.00 87.88 100 GLU A O 1
ATOM 813 N N . ILE A 1 101 ? 0.459 6.608 10.845 1.00 88.12 101 ILE A N 1
ATOM 814 C CA . ILE A 1 101 ? 0.666 5.170 10.648 1.00 88.12 101 ILE A CA 1
ATOM 815 C C . ILE A 1 101 ? 2.055 4.902 10.072 1.00 88.12 101 ILE A C 1
ATOM 817 O O . ILE A 1 101 ? 2.773 4.037 10.569 1.00 88.12 101 ILE A O 1
ATOM 821 N N . ILE A 1 102 ? 2.464 5.673 9.068 1.00 87.38 102 ILE A N 1
ATOM 822 C CA . ILE A 1 102 ? 3.772 5.545 8.429 1.00 87.38 102 ILE A CA 1
ATOM 823 C C . ILE A 1 102 ? 4.904 5.767 9.448 1.00 87.38 102 ILE A C 1
ATOM 825 O O . ILE A 1 102 ? 5.822 4.953 9.505 1.00 87.38 102 ILE A O 1
ATOM 829 N N . SER A 1 103 ? 4.810 6.785 10.311 1.00 86.38 103 SER A N 1
ATOM 830 C CA . SER A 1 103 ? 5.800 7.038 11.377 1.00 86.38 103 SER A CA 1
ATOM 831 C C . SER A 1 103 ? 5.813 5.992 12.498 1.00 86.38 103 SER A C 1
ATOM 833 O O . SER A 1 103 ? 6.805 5.857 13.211 1.00 86.38 103 SER A O 1
ATOM 835 N N . LYS A 1 104 ? 4.733 5.218 12.658 1.00 89.31 104 LYS A N 1
ATOM 836 C CA . LYS A 1 104 ? 4.706 4.060 13.563 1.00 89.31 104 LYS A CA 1
ATOM 837 C C . LYS A 1 104 ? 5.402 2.838 12.960 1.00 89.31 104 LYS A C 1
ATOM 839 O O . LYS A 1 104 ? 5.950 2.021 13.697 1.00 89.31 104 LYS A O 1
ATOM 844 N N . VAL A 1 105 ? 5.336 2.690 11.639 1.00 87.12 105 VAL A N 1
ATOM 845 C CA . VAL A 1 105 ? 5.902 1.549 10.906 1.00 87.12 105 VAL A CA 1
ATOM 846 C C . VAL A 1 105 ? 7.387 1.764 10.595 1.00 87.12 105 VAL A C 1
ATOM 848 O O . VAL A 1 105 ? 8.154 0.805 10.654 1.00 87.12 105 VAL A O 1
ATOM 851 N N . TYR A 1 106 ? 7.790 3.002 10.302 1.00 86.56 106 TYR A N 1
ATOM 852 C CA . TYR A 1 106 ? 9.141 3.366 9.872 1.00 86.56 106 TYR A CA 1
ATOM 853 C C . TYR A 1 106 ? 9.713 4.524 10.688 1.00 86.56 106 TYR A C 1
ATOM 855 O O . TYR A 1 106 ? 8.998 5.435 11.103 1.00 86.56 106 TYR A O 1
ATOM 863 N N . SER A 1 107 ? 11.030 4.510 10.881 1.00 79.94 107 SER A N 1
ATOM 864 C CA . SER A 1 107 ? 11.769 5.600 11.518 1.00 79.94 107 SER A CA 1
ATOM 865 C C . SER A 1 107 ? 11.861 6.834 10.612 1.00 79.94 107 SER A C 1
ATOM 867 O O . SER A 1 107 ? 11.798 6.730 9.390 1.00 79.94 107 SER A O 1
ATOM 869 N N . ASN A 1 108 ? 12.078 8.017 11.197 1.00 71.00 108 ASN A N 1
ATOM 870 C CA . ASN A 1 108 ? 12.170 9.278 10.445 1.00 71.00 108 ASN A CA 1
ATOM 871 C C . ASN A 1 108 ? 13.238 9.268 9.331 1.00 71.00 108 ASN A C 1
ATOM 873 O O . ASN A 1 108 ? 13.046 9.933 8.318 1.00 71.00 108 ASN A O 1
ATOM 877 N N . GLU A 1 109 ? 14.333 8.515 9.489 1.00 65.44 109 GLU A N 1
ATOM 878 C CA . GLU A 1 109 ? 15.366 8.366 8.449 1.00 65.44 109 GLU A CA 1
ATOM 879 C C . GLU A 1 109 ? 14.866 7.554 7.242 1.00 65.44 109 GLU A C 1
ATOM 881 O O . GLU A 1 109 ? 15.219 7.846 6.103 1.00 65.44 109 GLU A O 1
ATOM 886 N N . GLU A 1 110 ? 13.992 6.570 7.460 1.00 73.12 110 GLU A N 1
ATOM 887 C CA . GLU A 1 110 ? 13.396 5.752 6.394 1.00 73.12 110 GLU A CA 1
ATOM 888 C C . GLU A 1 110 ? 12.286 6.503 5.635 1.00 73.12 110 GLU A C 1
ATOM 890 O O . GLU A 1 110 ? 11.987 6.186 4.474 1.00 73.12 110 GLU A O 1
ATOM 895 N N . LEU A 1 111 ? 11.702 7.523 6.276 1.00 71.06 111 LEU A N 1
ATOM 896 C CA . LEU A 1 111 ? 10.689 8.400 5.689 1.00 71.06 111 LEU A CA 1
ATOM 897 C C . LEU A 1 111 ? 11.266 9.441 4.730 1.00 71.06 111 LEU A C 1
ATOM 899 O O . LEU A 1 111 ? 10.519 9.965 3.896 1.00 71.06 111 LEU A O 1
ATOM 903 N N . ASP A 1 112 ? 12.571 9.718 4.796 1.00 78.50 112 ASP A N 1
ATOM 904 C CA . ASP A 1 112 ? 13.198 10.660 3.875 1.00 78.50 112 ASP A CA 1
ATOM 905 C C . ASP A 1 112 ? 13.051 10.165 2.429 1.00 78.50 112 ASP A C 1
ATOM 907 O O . ASP A 1 112 ? 13.351 9.015 2.097 1.00 78.50 112 ASP A O 1
ATOM 911 N N . GLY A 1 113 ? 12.491 11.012 1.565 1.00 78.12 113 GLY A N 1
ATOM 912 C CA . GLY A 1 113 ? 12.177 10.678 0.174 1.00 78.12 113 GLY A CA 1
ATOM 913 C C . GLY A 1 113 ? 11.100 9.599 -0.041 1.00 78.12 113 GLY A C 1
ATOM 914 O O . GLY A 1 113 ? 10.902 9.190 -1.184 1.00 78.12 113 GLY A O 1
ATOM 915 N N . PHE A 1 114 ? 10.384 9.138 0.995 1.00 82.56 114 PHE A N 1
ATOM 916 C CA . PHE A 1 114 ? 9.365 8.076 0.892 1.00 82.56 114 PHE A CA 1
ATOM 917 C C . PHE A 1 114 ? 8.304 8.364 -0.179 1.00 82.56 114 PHE A C 1
ATOM 919 O O . PHE A 1 114 ? 8.007 7.519 -1.031 1.00 82.56 114 PHE A O 1
ATOM 926 N N . TRP A 1 115 ? 7.761 9.582 -0.164 1.00 82.50 115 TRP A N 1
ATOM 927 C CA . TRP A 1 115 ? 6.730 10.009 -1.107 1.00 82.50 115 TRP A CA 1
ATOM 928 C C . TRP A 1 115 ? 7.270 10.174 -2.529 1.00 82.50 115 TRP A C 1
ATOM 930 O O . TRP A 1 115 ? 6.589 9.792 -3.478 1.00 82.50 115 TRP A O 1
ATOM 940 N N . ASN A 1 116 ? 8.513 10.646 -2.682 1.00 85.81 116 ASN A N 1
ATOM 941 C CA . ASN A 1 116 ? 9.158 10.758 -3.993 1.00 85.81 116 ASN A CA 1
ATOM 942 C C . ASN A 1 116 ? 9.376 9.377 -4.618 1.00 85.81 116 ASN A C 1
ATOM 944 O O . ASN A 1 116 ? 8.922 9.148 -5.735 1.00 85.81 116 ASN A O 1
ATOM 948 N N . ARG A 1 117 ? 9.954 8.427 -3.866 1.00 83.88 117 ARG A N 1
ATOM 949 C CA . ARG A 1 117 ? 10.135 7.038 -4.329 1.00 83.88 117 ARG A CA 1
ATOM 950 C C . ARG A 1 117 ? 8.806 6.387 -4.704 1.00 83.88 117 ARG A C 1
ATOM 952 O O . ARG A 1 117 ? 8.717 5.680 -5.704 1.00 83.88 117 ARG A O 1
ATOM 959 N N . THR A 1 118 ? 7.763 6.641 -3.913 1.00 84.69 118 THR A N 1
ATOM 960 C CA . THR A 1 118 ? 6.418 6.134 -4.205 1.00 84.69 118 THR A CA 1
ATOM 961 C C . THR A 1 118 ? 5.876 6.702 -5.511 1.00 84.69 118 THR A C 1
ATOM 963 O O . THR A 1 118 ? 5.416 5.938 -6.355 1.00 84.69 118 THR A O 1
ATOM 966 N N . SER A 1 119 ? 5.948 8.019 -5.694 1.00 84.62 119 SER A N 1
ATOM 967 C CA . SER A 1 119 ? 5.467 8.687 -6.905 1.00 84.62 119 SER A CA 1
ATOM 968 C C . SER A 1 119 ? 6.204 8.195 -8.157 1.00 84.62 119 SER A C 1
ATOM 970 O O . SER A 1 119 ? 5.581 7.823 -9.152 1.00 84.62 119 SER A O 1
ATOM 972 N N . GLU A 1 120 ? 7.534 8.096 -8.086 1.00 85.31 120 GLU A N 1
ATOM 973 C CA . GLU A 1 120 ? 8.370 7.624 -9.193 1.00 85.31 120 GLU A CA 1
ATOM 974 C C . GLU A 1 120 ? 8.043 6.179 -9.591 1.00 85.31 120 GLU A C 1
ATOM 976 O O . GLU A 1 120 ? 7.887 5.882 -10.782 1.00 85.31 120 GLU A O 1
ATOM 981 N N . ALA A 1 121 ? 7.882 5.293 -8.603 1.00 82.69 121 ALA A N 1
ATOM 982 C CA . ALA A 1 121 ? 7.579 3.884 -8.830 1.00 82.69 121 ALA A CA 1
ATOM 983 C C . ALA A 1 121 ? 6.145 3.645 -9.326 1.00 82.69 121 ALA A C 1
ATOM 985 O O . ALA A 1 121 ? 5.927 2.729 -10.121 1.00 82.69 121 ALA A O 1
ATOM 986 N N . ARG A 1 122 ? 5.173 4.450 -8.872 1.00 81.38 122 ARG A N 1
ATOM 987 C CA . ARG A 1 122 ? 3.750 4.295 -9.219 1.00 81.38 122 ARG A CA 1
ATOM 988 C C . ARG A 1 122 ? 3.345 4.964 -10.533 1.00 81.38 122 ARG A C 1
ATOM 990 O O . ARG A 1 122 ? 2.272 4.621 -11.014 1.00 81.38 122 ARG A O 1
ATOM 997 N N . SER A 1 123 ? 4.189 5.852 -11.085 1.00 68.50 123 SER A N 1
ATOM 998 C CA . SER A 1 123 ? 4.017 6.628 -12.336 1.00 68.50 123 SER A CA 1
ATOM 999 C C . SER A 1 123 ? 2.564 6.739 -12.823 1.00 68.50 123 SER A C 1
ATOM 1001 O O . SER A 1 123 ? 2.037 5.833 -13.469 1.00 68.50 123 SER A O 1
ATOM 1003 N N . HIS A 1 124 ? 1.947 7.877 -12.505 1.00 56.97 124 HIS A N 1
ATOM 1004 C CA . HIS A 1 124 ? 0.625 8.288 -12.979 1.00 56.97 124 HIS A CA 1
ATOM 1005 C C . HIS A 1 124 ? 0.642 8.759 -14.438 1.00 56.97 124 HIS A C 1
ATOM 1007 O O . HIS A 1 124 ? 1.653 9.373 -14.855 1.00 56.97 124 HIS A O 1
#

pLDDT: mean 80.26, std 12.79, range [54.34, 96.12]

Radius of gyration: 20.76 Å; chains: 1; bounding box: 63×33×51 Å

Organism: NCBI:txid408172

Sequence (124 aa):
MLNNLIVVLIAVFSFSFAQSRAFVTFDYMNVKPANVGEYLNLEGKVWKPVHKEFQNRGIEVSWSLYMVRGSGTQNHYNYVTVSVYDGLESLDNDQSLFNEIISKVYSNEELDGFWNRTSEARSH

Secondary structure (DSSP, 8-state):
-HHHHHHHHHHHHHHT-----EEEEEEEE---GGGHHHHHHHIIIIIHHHHHHHHHTTSEEEEEEEE-TT--TT-S-SEEEEEEEESSTTT---HHHHHHHHHHHS-HHHHTTHHHHHHHHH--